Protein AF-A0A7Y5J1J5-F1 (afdb_monomer)

Mean predicted aligned error: 9.24 Å

pLDDT: mean 80.08, std 20.59, range [31.7, 97.69]

Sequence (77 aa):
MPFPILTTERLTLRPLLPDDEQGIFALRSDREINKYLARQPARTIEEARNFINKLLERLCTYCVDKEKIETIQQWTT

Radius of gyration: 14.74 Å; Cα contacts (8 Å, |Δi|>4): 48; chains: 1; bounding box: 32×32×32 Å

Secondary structure (DSSP, 8-state):
-PPPPEE-SS-EE----GGGHHHHHHHHH-TTTTTT--SPPP-SHHHHHHHHHHHHHHHTTS---TTSTTGGGGS--

Solvent-accessible surface area (backbone atoms only — not comparable to full-atom values): 4994 Å² total; per-residue (Å²): 133,82,85,71,72,47,77,58,100,88,51,75,51,64,78,89,55,77,87,45,21,65,63,48,22,57,58,36,44,36,63,78,76,38,67,88,47,100,61,86,62,38,88,43,56,65,53,24,37,54,51,47,51,56,49,51,54,70,68,44,83,81,76,70,74,85,75,57,74,68,59,66,74,72,72,83,122

Foldseek 3Di:
DDDDWDDDPPDIDDDDDLVCLVVQLVQQQDCVNCVPPPDHGDPDSVSSSVVSVVVVVVVPPDDDPVPCVVVVVVPPD

Structure (mmCIF, N/CA/C/O backbone):
data_AF-A0A7Y5J1J5-F1
#
_entry.id   AF-A0A7Y5J1J5-F1
#
loop_
_atom_site.group_PDB
_atom_site.id
_atom_site.type_symbol
_atom_site.label_atom_id
_atom_site.label_alt_id
_atom_site.label_comp_id
_atom_site.label_asym_id
_atom_site.label_entity_id
_atom_site.label_seq_id
_atom_site.pdbx_PDB_ins_code
_atom_site.Cartn_x
_atom_site.Cartn_y
_atom_site.Cartn_z
_atom_site.occupancy
_atom_site.B_iso_or_equiv
_atom_site.auth_seq_id
_atom_site.auth_comp_id
_atom_site.auth_asym_id
_atom_site.auth_atom_id
_atom_site.pdbx_PDB_model_num
ATOM 1 N N . MET A 1 1 ? -7.709 18.103 12.000 1.00 66.12 1 MET A N 1
ATOM 2 C CA . MET A 1 1 ? -8.225 16.834 12.563 1.00 66.12 1 MET A CA 1
ATOM 3 C C . MET A 1 1 ? 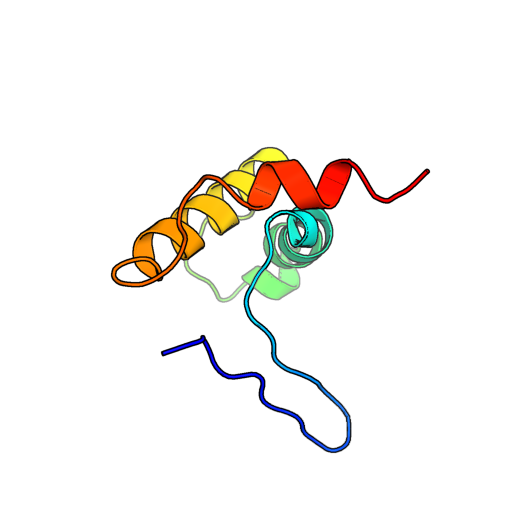-7.369 15.711 11.993 1.00 66.12 1 MET A C 1
ATOM 5 O O . MET A 1 1 ? -7.185 15.719 10.782 1.00 66.12 1 MET A O 1
ATOM 9 N N . PRO A 1 2 ? -6.787 14.822 12.815 1.00 81.25 2 PRO A N 1
ATOM 10 C CA . PRO A 1 2 ? -5.935 13.741 12.317 1.00 81.25 2 PRO A CA 1
ATOM 11 C C . PRO A 1 2 ? -6.761 12.671 11.586 1.00 81.25 2 PRO A C 1
ATOM 13 O O . PRO A 1 2 ? -7.935 12.475 11.897 1.00 81.25 2 PRO A O 1
ATOM 16 N N . PHE A 1 3 ? -6.150 11.978 10.621 1.00 82.06 3 PHE A N 1
ATOM 17 C CA . PHE A 1 3 ? -6.791 10.854 9.931 1.00 82.06 3 PHE A CA 1
ATOM 18 C C . PHE A 1 3 ? -7.051 9.706 10.928 1.00 82.06 3 PHE A C 1
ATOM 20 O O . PHE A 1 3 ? -6.159 9.394 11.723 1.00 82.06 3 PHE A O 1
ATOM 27 N N . PRO A 1 4 ? -8.243 9.082 10.929 1.00 89.19 4 PRO A N 1
ATOM 28 C CA . PRO A 1 4 ? -8.599 8.094 11.941 1.00 89.19 4 PRO A CA 1
ATOM 29 C C . PRO A 1 4 ? -7.854 6.768 11.752 1.00 89.19 4 PRO A C 1
ATOM 31 O O . PRO A 1 4 ? -7.594 6.332 10.631 1.00 89.19 4 PRO A O 1
ATOM 34 N N . ILE A 1 5 ? -7.575 6.095 12.866 1.00 92.69 5 ILE A N 1
ATOM 35 C CA . ILE A 1 5 ? -7.128 4.699 12.893 1.00 92.69 5 ILE A CA 1
ATOM 36 C C . ILE A 1 5 ? -8.332 3.854 13.300 1.00 92.69 5 ILE A C 1
ATOM 38 O O . ILE A 1 5 ? -8.949 4.121 14.331 1.00 92.69 5 ILE A O 1
ATOM 42 N N . LEU A 1 6 ? -8.673 2.852 12.491 1.00 95.69 6 LEU A N 1
ATOM 43 C CA . LEU A 1 6 ? -9.783 1.941 12.767 1.00 95.69 6 LEU A CA 1
ATOM 44 C C . LEU A 1 6 ? -9.228 0.578 13.160 1.00 95.69 6 LEU A C 1
ATOM 46 O O . LEU A 1 6 ? -8.382 0.024 12.461 1.00 95.69 6 LEU A O 1
ATOM 50 N N . THR A 1 7 ? -9.721 0.017 14.255 1.00 97.25 7 THR A N 1
ATOM 51 C CA . THR A 1 7 ? -9.316 -1.303 14.737 1.00 97.25 7 THR A CA 1
ATOM 52 C C . THR A 1 7 ? -10.513 -2.242 14.767 1.00 97.25 7 THR A C 1
ATOM 54 O O . THR A 1 7 ? -11.645 -1.856 15.049 1.00 97.25 7 THR A O 1
ATOM 57 N N . THR A 1 8 ? -10.252 -3.497 14.436 1.00 97.06 8 THR A N 1
ATOM 58 C CA . THR A 1 8 ? -11.178 -4.626 14.563 1.00 97.06 8 THR A CA 1
ATOM 59 C C . THR A 1 8 ? -10.479 -5.720 15.366 1.00 97.06 8 THR A C 1
ATOM 61 O O . THR A 1 8 ? -9.306 -5.584 15.705 1.00 97.06 8 THR A O 1
ATOM 64 N N . GLU A 1 9 ? -11.154 -6.840 15.617 1.00 97.69 9 GLU A N 1
ATOM 65 C CA . GLU A 1 9 ? -10.548 -7.981 16.318 1.00 97.69 9 GLU A CA 1
ATOM 66 C C . GLU A 1 9 ? -9.288 -8.531 15.630 1.00 97.69 9 GLU A C 1
ATOM 68 O O . GLU A 1 9 ? -8.408 -9.063 16.301 1.00 97.69 9 GLU A O 1
ATOM 73 N N . ARG A 1 10 ? -9.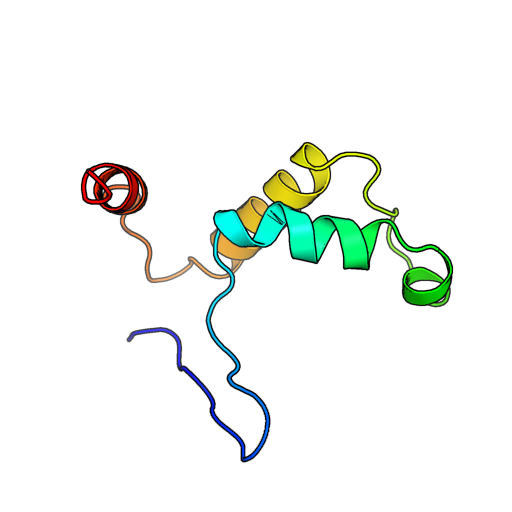193 -8.427 14.295 1.00 97.62 10 ARG A N 1
ATOM 74 C CA . ARG A 1 10 ? -8.105 -9.044 13.513 1.00 97.62 10 ARG A CA 1
ATOM 75 C C . ARG A 1 10 ? -7.223 -8.059 12.757 1.00 97.62 10 ARG A C 1
ATOM 77 O O . ARG A 1 10 ? -6.145 -8.445 12.320 1.00 97.62 10 ARG A O 1
ATOM 84 N N . LEU A 1 11 ? -7.692 -6.834 12.526 1.00 97.25 11 LEU A N 1
ATOM 85 C CA . LEU A 1 11 ? -7.048 -5.890 11.610 1.00 97.25 11 LEU A CA 1
ATOM 86 C C . LEU A 1 11 ? -7.066 -4.464 12.151 1.00 97.25 11 LEU A C 1
ATOM 88 O O . LEU A 1 11 ? -8.073 -4.015 12.703 1.00 97.25 11 LEU A O 1
ATOM 92 N N . THR A 1 12 ? -5.981 -3.745 11.868 1.00 95.88 12 THR A N 1
ATOM 93 C CA . THR A 1 12 ? -5.842 -2.302 12.078 1.00 95.88 12 THR A CA 1
ATOM 94 C C . THR A 1 12 ? -5.724 -1.611 10.725 1.00 95.88 12 THR A C 1
ATOM 96 O O . THR A 1 12 ? -4.793 -1.872 9.966 1.00 95.88 12 THR A O 1
ATOM 99 N N . LEU A 1 13 ? -6.662 -0.716 10.427 1.00 95.06 13 LEU A N 1
ATOM 100 C CA . LEU A 1 13 ? -6.645 0.150 9.256 1.00 95.06 13 LEU A CA 1
ATOM 101 C C . LEU A 1 13 ? -6.060 1.501 9.667 1.00 95.06 13 LEU A C 1
ATOM 103 O O . LEU A 1 13 ? -6.622 2.212 10.502 1.00 95.06 13 LEU A O 1
ATOM 107 N N . ARG A 1 14 ? -4.916 1.842 9.078 1.00 92.06 14 ARG A N 1
ATOM 108 C CA . ARG A 1 14 ? -4.168 3.076 9.333 1.00 92.06 14 ARG A CA 1
ATOM 109 C C . ARG A 1 14 ? -3.990 3.877 8.038 1.00 92.06 14 ARG A C 1
ATOM 111 O O . ARG A 1 14 ? -4.188 3.312 6.959 1.00 92.06 14 ARG A O 1
ATOM 118 N N . PRO A 1 15 ? -3.587 5.157 8.116 1.00 88.19 15 PRO A N 1
ATOM 119 C CA . PRO A 1 15 ? -3.152 5.901 6.942 1.00 88.19 15 PRO A CA 1
ATOM 120 C C . PRO A 1 15 ? -2.061 5.151 6.171 1.00 88.19 15 PRO A C 1
ATOM 122 O O . PRO A 1 15 ? -1.213 4.474 6.764 1.00 88.19 15 PRO A O 1
ATOM 125 N N . LEU A 1 16 ? -2.094 5.303 4.849 1.00 88.56 16 LEU A N 1
ATOM 126 C CA . LEU A 1 16 ? -1.041 4.824 3.962 1.00 88.56 16 LEU A CA 1
ATOM 127 C C . LEU A 1 16 ? 0.245 5.617 4.230 1.00 88.56 16 LEU A C 1
ATOM 129 O O . LEU A 1 16 ? 0.186 6.836 4.383 1.00 88.56 16 LEU A O 1
ATOM 133 N N . LEU A 1 17 ? 1.386 4.936 4.284 1.00 88.94 17 LEU A N 1
ATOM 134 C CA . LEU A 1 17 ? 2.702 5.544 4.469 1.00 88.94 17 LEU A CA 1
ATOM 135 C C . LEU A 1 17 ? 3.557 5.354 3.205 1.00 88.94 17 LEU A C 1
ATOM 137 O O . LEU A 1 17 ? 3.334 4.390 2.471 1.00 88.94 17 LEU A O 1
ATOM 141 N N . PRO A 1 18 ? 4.541 6.236 2.939 1.00 86.12 18 PRO A N 1
ATOM 142 C CA . PRO A 1 18 ? 5.481 6.061 1.826 1.00 86.12 18 PRO A CA 1
ATOM 143 C C . PRO A 1 18 ? 6.179 4.694 1.841 1.00 86.12 18 PRO A C 1
ATOM 145 O O . PRO A 1 18 ? 6.278 4.045 0.804 1.00 86.12 18 PRO A O 1
ATOM 148 N N . ASP A 1 19 ? 6.541 4.216 3.032 1.00 88.94 19 ASP A N 1
ATOM 149 C CA . ASP A 1 19 ? 7.250 2.948 3.243 1.00 88.94 19 ASP A CA 1
ATOM 150 C C . ASP A 1 19 ? 6.394 1.700 2.942 1.00 88.94 19 ASP A C 1
ATOM 152 O O . ASP A 1 19 ? 6.906 0.585 2.924 1.00 88.94 19 ASP A O 1
ATOM 156 N N . ASP A 1 20 ? 5.092 1.850 2.662 1.00 92.56 20 ASP A N 1
ATOM 157 C CA . ASP A 1 20 ? 4.217 0.731 2.277 1.00 92.56 20 ASP A CA 1
ATOM 158 C C . ASP A 1 20 ? 4.404 0.294 0.807 1.00 92.56 20 ASP A C 1
ATOM 160 O O . ASP A 1 20 ? 3.689 -0.578 0.301 1.00 92.56 20 ASP A O 1
ATOM 164 N N . GLU A 1 21 ? 5.356 0.896 0.094 1.00 93.81 21 GLU A N 1
ATOM 165 C CA . GLU A 1 21 ? 5.623 0.700 -1.332 1.00 93.81 21 GLU A CA 1
ATOM 166 C C . GLU A 1 21 ? 5.830 -0.760 -1.748 1.00 93.81 21 GLU A C 1
ATOM 168 O O . GLU A 1 21 ? 5.311 -1.156 -2.793 1.00 93.81 21 GLU A O 1
ATOM 173 N N . GLN A 1 22 ? 6.501 -1.593 -0.942 1.00 95.31 22 GLN A N 1
ATOM 174 C CA . GLN A 1 22 ? 6.689 -3.011 -1.273 1.00 95.31 22 GLN A CA 1
ATOM 175 C C . GLN A 1 22 ? 5.369 -3.787 -1.185 1.00 95.31 22 GLN A C 1
ATOM 177 O O . GLN A 1 22 ? 5.064 -4.591 -2.069 1.00 95.31 22 GLN A O 1
ATOM 182 N N . GLY A 1 23 ? 4.554 -3.524 -0.158 1.00 94.81 23 GLY A N 1
ATOM 183 C CA . GLY A 1 23 ? 3.246 -4.164 0.008 1.00 94.81 23 GLY A CA 1
ATOM 184 C C . GLY A 1 23 ? 2.263 -3.744 -1.086 1.00 94.81 23 GLY A C 1
ATOM 185 O O . GLY A 1 23 ? 1.561 -4.576 -1.667 1.00 94.81 23 GLY A O 1
ATOM 186 N N . ILE A 1 24 ? 2.266 -2.456 -1.435 1.00 94.56 24 ILE A N 1
ATOM 187 C CA . ILE A 1 24 ? 1.471 -1.930 -2.546 1.00 94.56 24 ILE A CA 1
ATOM 188 C C . ILE A 1 24 ? 1.953 -2.494 -3.882 1.00 94.56 24 ILE A C 1
ATOM 190 O O . ILE A 1 24 ? 1.121 -2.855 -4.715 1.00 94.56 24 ILE A O 1
ATOM 194 N N . PHE A 1 25 ? 3.264 -2.609 -4.097 1.00 96.12 25 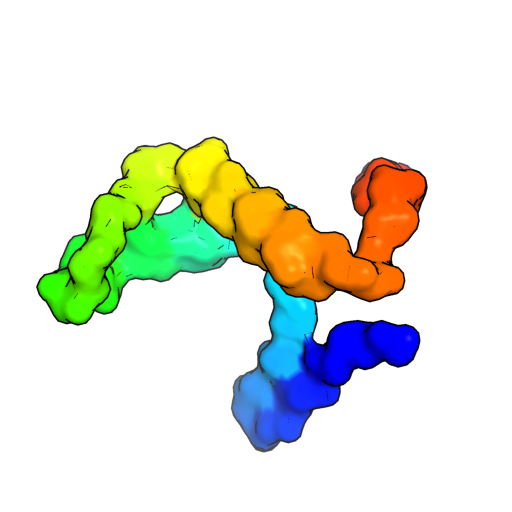PHE A N 1
ATOM 195 C CA . PHE A 1 25 ? 3.812 -3.213 -5.306 1.00 96.12 25 PHE A CA 1
ATOM 196 C C . PHE A 1 25 ? 3.386 -4.677 -5.444 1.00 96.12 25 PHE A C 1
ATOM 198 O O . PHE A 1 25 ? 2.872 -5.046 -6.499 1.00 96.12 25 PHE A O 1
ATOM 205 N N . ALA A 1 26 ? 3.502 -5.487 -4.388 1.00 95.88 26 ALA A N 1
ATOM 206 C CA . ALA A 1 26 ? 3.048 -6.879 -4.394 1.00 95.88 26 ALA A CA 1
ATOM 207 C C . ALA A 1 26 ? 1.559 -6.992 -4.769 1.00 95.88 26 ALA A C 1
ATOM 209 O O . ALA A 1 26 ? 1.195 -7.734 -5.677 1.00 95.88 26 ALA A O 1
ATOM 210 N N . LEU A 1 27 ? 0.700 -6.171 -4.155 1.00 94.38 27 LEU A N 1
ATOM 211 C CA . LEU A 1 27 ? -0.735 -6.154 -4.451 1.00 94.38 27 LEU A CA 1
ATOM 212 C C . LEU A 1 27 ? -1.051 -5.693 -5.884 1.00 94.38 27 LEU A C 1
ATOM 214 O O . LEU A 1 27 ? -2.021 -6.144 -6.493 1.00 94.38 27 LEU A O 1
ATOM 218 N N . ARG A 1 28 ? -0.293 -4.730 -6.414 1.00 93.75 28 ARG A N 1
ATOM 219 C CA . ARG A 1 28 ? -0.586 -4.069 -7.697 1.00 93.75 28 ARG A CA 1
ATOM 220 C C . ARG A 1 28 ? 0.114 -4.689 -8.903 1.00 93.75 28 ARG A C 1
ATOM 222 O O . ARG A 1 28 ? -0.275 -4.369 -10.025 1.00 93.75 28 ARG A O 1
ATOM 229 N N . SER A 1 29 ? 1.135 -5.507 -8.691 1.00 94.75 29 SER A N 1
ATOM 230 C CA . SER A 1 29 ? 1.825 -6.258 -9.746 1.00 94.75 29 SER A CA 1
ATOM 231 C C . SER A 1 29 ? 1.176 -7.621 -9.997 1.00 94.75 29 SER A C 1
ATOM 233 O O . SER A 1 29 ? 1.271 -8.147 -11.105 1.00 94.75 29 SER A O 1
ATOM 235 N N . ASP A 1 30 ? 0.461 -8.164 -9.008 1.00 95.38 30 ASP A N 1
ATOM 236 C CA . ASP A 1 30 ? -0.216 -9.451 -9.125 1.00 95.38 30 ASP A CA 1
ATOM 237 C C . ASP A 1 30 ? -1.368 -9.399 -10.144 1.00 95.38 30 ASP A C 1
ATOM 239 O O . ASP A 1 30 ? -2.331 -8.630 -10.020 1.00 95.38 30 ASP A O 1
ATOM 243 N N . ARG A 1 31 ? -1.274 -10.242 -11.173 1.00 91.81 31 ARG A N 1
ATOM 244 C CA . ARG A 1 31 ? -2.246 -10.287 -12.266 1.00 91.81 31 ARG A CA 1
ATOM 245 C C . ARG A 1 31 ? -3.602 -10.842 -11.830 1.00 91.81 31 ARG A C 1
ATOM 247 O O . ARG A 1 31 ? -4.621 -10.361 -12.318 1.00 91.81 31 ARG A O 1
ATOM 254 N N . GLU A 1 32 ? -3.629 -11.833 -10.944 1.00 93.31 32 GLU A N 1
ATOM 255 C CA . GLU A 1 32 ? -4.872 -12.462 -10.492 1.00 93.31 32 GLU A CA 1
ATOM 256 C C . GLU A 1 32 ? -5.657 -11.509 -9.586 1.00 93.31 32 GLU A C 1
ATOM 258 O O . GLU A 1 32 ? -6.864 -11.342 -9.770 1.00 93.31 32 GLU A O 1
ATOM 263 N N . ILE A 1 33 ? -4.969 -10.784 -8.697 1.00 91.44 33 ILE A N 1
ATOM 264 C CA . ILE A 1 33 ? -5.586 -9.748 -7.851 1.00 91.44 33 ILE A CA 1
ATOM 265 C C . ILE A 1 33 ? -6.168 -8.612 -8.705 1.00 91.44 33 ILE A C 1
ATOM 267 O O . ILE A 1 33 ? -7.250 -8.096 -8.420 1.00 91.44 33 ILE A O 1
ATOM 271 N N . ASN A 1 34 ? -5.464 -8.207 -9.766 1.00 92.00 34 ASN A N 1
ATOM 272 C CA . ASN A 1 34 ? -5.866 -7.072 -10.601 1.00 92.00 34 ASN A CA 1
ATOM 273 C C . ASN A 1 34 ? -6.745 -7.461 -11.801 1.00 92.00 34 ASN A C 1
ATOM 275 O O . ASN A 1 34 ? -7.135 -6.576 -12.560 1.00 92.00 34 ASN A O 1
ATOM 279 N N . LYS A 1 35 ? -7.122 -8.738 -11.954 1.00 92.31 35 LYS A N 1
ATOM 280 C CA . LYS A 1 35 ? -7.891 -9.265 -13.097 1.00 92.31 35 LYS A CA 1
ATOM 281 C C . LYS A 1 35 ? -9.168 -8.479 -13.411 1.00 92.31 35 LYS A C 1
ATOM 283 O O . LYS A 1 35 ? -9.524 -8.329 -14.576 1.00 92.31 35 LYS A O 1
ATOM 288 N N . TYR A 1 36 ? -9.848 -7.981 -12.379 1.00 93.44 36 TYR A N 1
ATOM 289 C CA . TYR A 1 36 ? -11.119 -7.256 -12.501 1.00 93.44 36 TYR A CA 1
ATOM 290 C C . TYR A 1 36 ? -10.988 -5.745 -12.276 1.00 93.44 36 TYR A C 1
ATOM 292 O O . TYR A 1 36 ? -11.990 -5.043 -12.164 1.00 93.44 36 TYR A O 1
ATOM 300 N N . LEU A 1 37 ? -9.762 -5.226 -12.192 1.00 89.62 37 LEU A N 1
ATOM 301 C CA . LEU A 1 37 ? -9.509 -3.808 -11.983 1.00 89.62 37 LEU A CA 1
ATOM 302 C C . LEU A 1 37 ? -9.074 -3.177 -13.305 1.00 89.62 37 LEU A C 1
ATOM 304 O O . LEU A 1 37 ? -8.049 -3.543 -13.869 1.00 89.62 37 LEU A O 1
ATOM 308 N N . ALA A 1 38 ? -9.825 -2.181 -13.777 1.00 88.12 38 ALA A N 1
ATOM 309 C CA . ALA A 1 38 ? -9.511 -1.419 -14.988 1.00 88.12 38 ALA A CA 1
ATOM 310 C C . ALA A 1 38 ? -8.361 -0.414 -14.755 1.00 88.12 38 ALA A C 1
ATOM 312 O O . ALA A 1 38 ? -8.506 0.791 -14.952 1.00 88.12 38 ALA A O 1
ATOM 313 N N . ARG A 1 39 ? -7.214 -0.897 -14.267 1.00 84.69 39 ARG A N 1
ATOM 314 C CA . ARG A 1 39 ? -6.012 -0.106 -13.976 1.00 84.69 39 ARG A CA 1
ATOM 315 C C . ARG A 1 39 ? -4.772 -0.840 -14.465 1.00 84.69 39 ARG A C 1
ATOM 317 O O . ARG A 1 39 ? -4.725 -2.065 -14.426 1.00 84.69 39 ARG A O 1
ATOM 324 N N . GLN A 1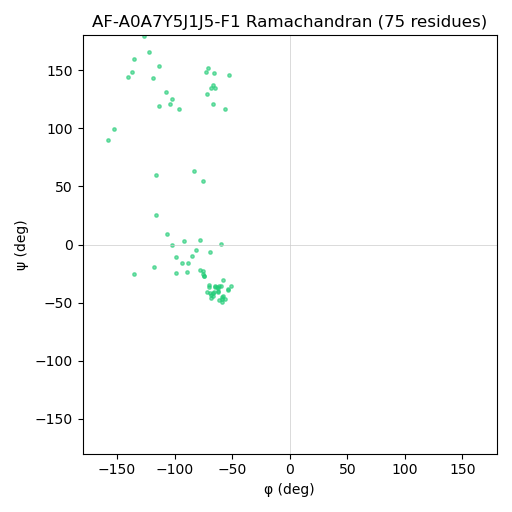 40 ? -3.750 -0.096 -14.884 1.00 86.94 40 GLN A N 1
ATOM 325 C CA . GLN A 1 40 ? -2.484 -0.723 -15.254 1.00 86.94 40 GLN A CA 1
ATOM 326 C C . GLN A 1 40 ? -1.791 -1.310 -14.007 1.00 86.94 40 GLN A C 1
ATOM 328 O O . GLN A 1 40 ? -1.766 -0.639 -12.960 1.00 86.94 40 GLN A O 1
ATOM 333 N N . PRO A 1 41 ? -1.265 -2.548 -14.094 1.00 89.88 41 PRO A N 1
ATOM 334 C CA . PRO A 1 41 ? -0.497 -3.148 -13.014 1.00 89.88 41 PRO A CA 1
ATOM 335 C C . PRO A 1 41 ? 0.807 -2.377 -12.811 1.00 89.88 41 PRO A C 1
ATOM 337 O O . PRO A 1 41 ? 1.374 -1.847 -13.767 1.00 89.88 41 PRO A O 1
ATOM 340 N N . ALA A 1 42 ? 1.272 -2.320 -11.565 1.00 92.56 42 ALA A N 1
ATOM 341 C CA . ALA A 1 42 ? 2.569 -1.727 -11.260 1.00 92.56 42 ALA A CA 1
ATOM 342 C C . ALA A 1 42 ? 3.685 -2.656 -11.757 1.00 92.56 42 ALA A C 1
ATOM 344 O O . ALA A 1 42 ? 3.675 -3.850 -11.456 1.00 92.56 42 ALA A O 1
ATOM 345 N N . ARG A 1 43 ? 4.641 -2.114 -12.511 1.00 93.75 43 ARG A N 1
ATOM 346 C CA . ARG A 1 43 ? 5.787 -2.850 -13.072 1.00 93.75 43 ARG A CA 1
ATOM 347 C C . ARG A 1 43 ? 7.052 -2.688 -12.244 1.00 93.75 43 ARG A C 1
ATOM 349 O O . ARG A 1 43 ? 7.919 -3.553 -12.284 1.00 93.75 43 ARG A O 1
ATOM 356 N N . THR A 1 44 ? 7.151 -1.599 -11.486 1.00 95.81 44 THR A N 1
ATOM 357 C CA . THR A 1 44 ? 8.293 -1.305 -10.615 1.00 95.81 44 THR A CA 1
ATOM 358 C C . THR A 1 44 ? 7.831 -0.820 -9.242 1.00 95.81 44 THR A C 1
ATOM 360 O O . THR A 1 44 ? 6.709 -0.331 -9.081 1.00 95.81 44 THR A O 1
ATOM 363 N N . ILE A 1 45 ? 8.714 -0.924 -8.245 1.00 94.38 45 ILE A N 1
ATOM 364 C CA . ILE A 1 45 ? 8.474 -0.368 -6.902 1.00 94.38 45 ILE A CA 1
ATOM 365 C C . ILE A 1 45 ? 8.299 1.157 -6.982 1.00 94.38 45 ILE A C 1
ATOM 367 O O . ILE A 1 45 ? 7.440 1.718 -6.309 1.00 94.38 45 ILE A O 1
ATOM 371 N N . GLU A 1 46 ? 9.027 1.820 -7.881 1.00 94.12 46 GLU A N 1
ATOM 372 C CA . GLU A 1 46 ? 8.917 3.265 -8.096 1.00 94.12 46 GLU A CA 1
ATOM 373 C C . GLU A 1 46 ? 7.523 3.675 -8.606 1.00 94.12 46 GLU A C 1
ATOM 375 O O . GLU A 1 46 ? 6.971 4.694 -8.197 1.00 94.12 46 GLU A O 1
ATOM 380 N N . GLU A 1 47 ? 6.886 2.862 -9.455 1.00 93.81 47 GLU A N 1
ATOM 381 C CA . GLU A 1 47 ? 5.492 3.091 -9.858 1.00 93.81 47 GLU A CA 1
ATOM 382 C C . GLU A 1 47 ? 4.513 2.951 -8.680 1.00 93.81 47 GLU A C 1
ATOM 384 O O . GLU A 1 47 ? 3.536 3.703 -8.597 1.00 93.81 47 GLU A O 1
ATOM 389 N N . ALA A 1 48 ? 4.773 2.027 -7.749 1.00 93.56 48 ALA A N 1
ATOM 390 C CA . ALA A 1 48 ? 3.982 1.881 -6.527 1.00 93.56 48 ALA A CA 1
ATOM 391 C C . ALA A 1 48 ? 4.167 3.080 -5.580 1.00 93.56 48 ALA A C 1
ATOM 393 O O . ALA A 1 48 ? 3.174 3.629 -5.099 1.00 93.56 48 ALA A O 1
ATOM 394 N N . ARG A 1 49 ? 5.404 3.552 -5.391 1.00 93.25 49 ARG A N 1
ATOM 395 C CA . ARG A 1 49 ? 5.720 4.774 -4.634 1.00 93.25 49 ARG A CA 1
ATOM 396 C C . ARG A 1 49 ? 5.036 6.004 -5.230 1.00 93.25 49 ARG A C 1
ATOM 398 O O . ARG A 1 49 ? 4.359 6.749 -4.525 1.00 93.25 49 ARG A O 1
ATOM 405 N N . ASN A 1 50 ? 5.114 6.176 -6.549 1.00 92.25 50 ASN A N 1
ATOM 406 C CA . ASN A 1 50 ? 4.427 7.260 -7.255 1.00 92.25 50 ASN A CA 1
ATOM 407 C C . ASN A 1 50 ? 2.903 7.204 -7.079 1.00 92.25 50 ASN A C 1
ATOM 409 O O . ASN A 1 50 ? 2.245 8.242 -6.986 1.00 92.25 50 ASN A O 1
ATOM 413 N N . PHE A 1 51 ? 2.324 6.004 -7.015 1.00 91.25 51 PHE A N 1
ATOM 414 C CA . PHE A 1 51 ? 0.908 5.830 -6.706 1.00 91.25 51 PHE A CA 1
ATOM 415 C C . PHE A 1 51 ? 0.570 6.259 -5.269 1.00 91.25 51 PHE A C 1
ATOM 417 O O . PHE A 1 51 ? -0.416 6.972 -5.081 1.00 91.25 51 PHE A O 1
ATOM 424 N N . ILE A 1 52 ? 1.391 5.886 -4.280 1.00 91.44 52 ILE A N 1
ATOM 425 C CA . ILE A 1 52 ? 1.234 6.318 -2.881 1.00 91.44 52 ILE A CA 1
ATOM 426 C C . ILE A 1 52 ? 1.296 7.845 -2.788 1.00 91.44 52 ILE A C 1
ATOM 428 O O . ILE A 1 52 ? 0.374 8.457 -2.255 1.00 91.44 52 ILE A O 1
ATOM 432 N N . ASN A 1 53 ? 2.309 8.470 -3.389 1.00 89.75 53 ASN A N 1
ATOM 433 C CA . ASN A 1 53 ? 2.479 9.924 -3.374 1.00 89.75 53 ASN A CA 1
ATOM 434 C C . ASN A 1 53 ? 1.268 10.657 -3.965 1.00 89.75 53 ASN A C 1
ATOM 436 O O . ASN A 1 53 ? 0.766 11.600 -3.358 1.00 89.75 53 ASN A O 1
ATOM 440 N N . LYS A 1 54 ? 0.732 10.177 -5.095 1.00 88.94 54 LYS A N 1
ATOM 441 C CA . LYS A 1 54 ? -0.495 10.731 -5.695 1.00 88.94 54 LYS A CA 1
ATOM 442 C C . LYS A 1 54 ? -1.714 10.5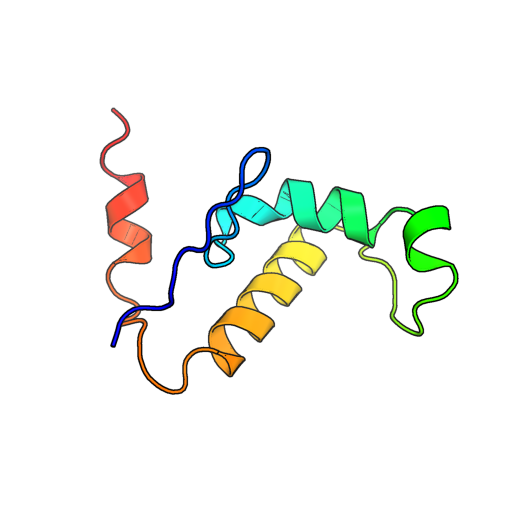87 -4.785 1.00 88.94 54 LYS A C 1
ATOM 444 O O . LYS A 1 54 ? -2.571 11.466 -4.767 1.00 88.94 54 LYS A O 1
ATOM 449 N N . LEU A 1 55 ? -1.843 9.477 -4.057 1.00 87.75 55 LEU A N 1
ATOM 450 C CA . LEU A 1 55 ? -2.935 9.305 -3.095 1.00 87.75 55 LEU A CA 1
ATOM 451 C C . LEU A 1 55 ? -2.786 10.256 -1.910 1.00 87.75 55 LEU A C 1
ATOM 453 O O . LEU A 1 55 ? -3.759 10.906 -1.537 1.00 87.75 55 LEU A O 1
ATOM 457 N N . LEU A 1 56 ? -1.581 10.358 -1.352 1.00 85.81 56 LEU A N 1
ATOM 458 C CA . LEU A 1 56 ? -1.288 11.248 -0.233 1.00 85.81 56 LEU A CA 1
ATOM 459 C C . LEU A 1 56 ? -1.516 12.712 -0.607 1.00 85.81 56 LEU A C 1
ATOM 461 O O . LEU A 1 56 ? -2.141 13.430 0.163 1.00 85.81 56 LEU A O 1
ATOM 465 N N . GLU A 1 57 ? -1.120 13.132 -1.808 1.00 83.94 57 GLU A N 1
ATOM 466 C CA . GLU A 1 57 ? -1.401 14.473 -2.332 1.00 83.94 57 GLU A CA 1
ATOM 467 C C . GLU A 1 57 ? -2.909 14.757 -2.397 1.00 83.94 57 GLU A C 1
ATOM 469 O O . GLU A 1 57 ? -3.366 15.799 -1.935 1.00 83.94 57 GLU A O 1
ATOM 474 N N . ARG A 1 58 ? -3.712 13.809 -2.901 1.00 79.69 58 ARG A N 1
ATOM 475 C CA . ARG A 1 58 ? -5.174 13.977 -3.009 1.00 79.69 58 ARG A CA 1
ATOM 476 C C . ARG A 1 58 ? -5.886 13.959 -1.659 1.00 79.69 58 ARG A C 1
ATOM 478 O O . ARG A 1 58 ? -6.892 14.643 -1.495 1.00 79.69 58 ARG A O 1
ATOM 485 N N . LEU A 1 59 ? -5.395 13.166 -0.711 1.00 74.31 59 LEU A N 1
ATOM 486 C CA . LEU A 1 59 ? -5.914 13.123 0.659 1.00 74.31 59 LEU A CA 1
ATOM 487 C C . LEU A 1 59 ? -5.481 14.363 1.457 1.00 74.31 59 LEU A C 1
ATOM 489 O O . LEU A 1 59 ? -6.189 14.810 2.361 1.00 74.31 59 LEU A O 1
ATOM 493 N N . CYS A 1 60 ? -4.353 14.965 1.086 1.00 59.50 60 CYS A N 1
ATOM 494 C CA . CYS A 1 60 ? -3.813 16.179 1.672 1.00 59.50 60 CYS A CA 1
ATOM 495 C C . CYS A 1 60 ? -4.461 17.441 1.074 1.00 59.50 60 CYS A C 1
ATOM 497 O O . CYS A 1 60 ? -3.794 18.295 0.502 1.00 59.50 60 CYS A O 1
ATOM 499 N N . THR A 1 61 ? -5.772 17.608 1.267 1.00 49.12 61 THR A N 1
ATOM 500 C CA . THR A 1 61 ? -6.362 18.964 1.277 1.00 49.12 61 THR A CA 1
ATOM 501 C C . THR A 1 61 ? -6.244 19.615 2.665 1.00 49.12 61 THR A C 1
ATOM 503 O O . THR A 1 61 ? -6.459 20.814 2.774 1.00 49.12 61 THR A O 1
ATOM 506 N N . TYR A 1 62 ? -5.849 18.881 3.725 1.00 46.78 62 TYR A N 1
ATOM 507 C CA . TYR A 1 62 ? -5.764 19.479 5.068 1.00 46.78 62 TYR A CA 1
ATOM 508 C C . TYR A 1 62 ? -4.541 19.198 5.948 1.00 46.78 62 TYR A C 1
ATOM 510 O O . TYR A 1 62 ? -4.291 20.039 6.805 1.00 46.78 62 TYR A O 1
ATOM 518 N N . CYS A 1 63 ? -3.770 18.111 5.830 1.00 50.28 63 CYS A N 1
ATOM 519 C CA . CYS A 1 63 ? -2.712 17.868 6.828 1.00 50.28 63 CYS A CA 1
ATOM 520 C C . CYS A 1 63 ? -1.587 16.947 6.323 1.00 50.28 63 CYS A C 1
ATOM 522 O O . CYS A 1 63 ? -1.673 15.749 6.560 1.00 50.28 63 CYS A O 1
ATOM 524 N N . VAL A 1 64 ? -0.527 17.490 5.716 1.00 46.25 64 VAL A N 1
ATOM 525 C CA . VAL A 1 64 ? 0.869 17.057 5.937 1.00 46.25 64 VAL A CA 1
ATOM 526 C C . VAL A 1 64 ? 1.750 18.272 5.652 1.00 46.25 64 VAL A C 1
ATOM 528 O O . VAL A 1 64 ? 2.045 18.580 4.497 1.00 46.25 64 VAL A O 1
ATOM 531 N N . ASP A 1 65 ? 2.173 18.970 6.704 1.00 46.91 65 ASP A N 1
ATOM 532 C CA . ASP A 1 65 ? 3.354 19.822 6.609 1.00 46.91 65 ASP A CA 1
ATOM 533 C C . ASP A 1 65 ? 4.503 18.924 6.146 1.00 46.91 65 ASP A C 1
ATOM 535 O O . ASP A 1 65 ? 4.863 17.953 6.820 1.00 46.91 65 ASP A O 1
ATOM 539 N N . LYS A 1 66 ? 5.039 19.210 4.956 1.00 47.34 66 LYS A N 1
ATOM 540 C CA . LYS A 1 66 ? 6.062 18.408 4.263 1.00 47.34 66 LYS A CA 1
ATOM 541 C C . LYS A 1 66 ? 7.376 18.242 5.048 1.00 47.34 66 LYS A C 1
ATOM 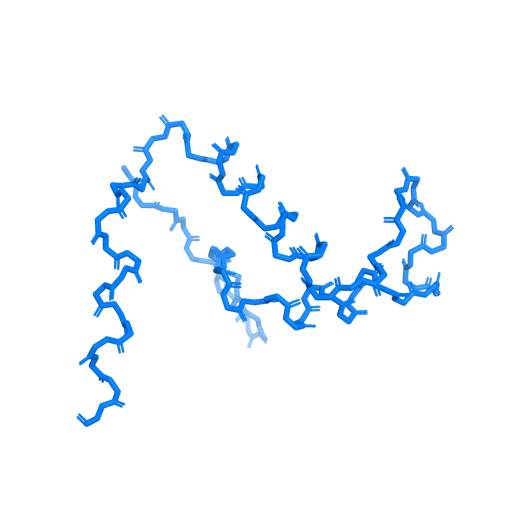543 O O . LYS A 1 66 ? 8.281 17.572 4.575 1.00 47.34 66 LYS A O 1
ATOM 548 N N . GLU A 1 67 ? 7.469 18.811 6.244 1.00 43.06 67 GLU A N 1
ATOM 549 C CA . GLU A 1 67 ? 8.679 18.937 7.053 1.00 43.06 67 GLU A CA 1
ATOM 550 C C . GLU A 1 67 ? 8.946 17.739 7.986 1.00 43.06 67 GLU A C 1
ATOM 552 O O . GLU A 1 67 ? 10.063 17.576 8.462 1.00 43.06 67 GLU A O 1
ATOM 557 N N . LYS A 1 68 ? 7.960 16.863 8.249 1.00 42.50 68 LYS A N 1
ATOM 558 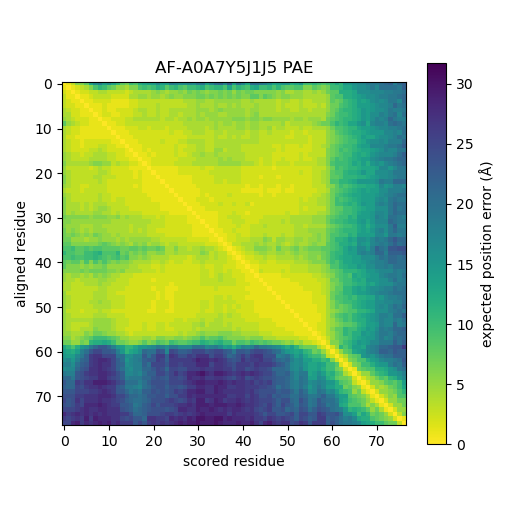C CA . LYS A 1 68 ? 8.123 15.758 9.227 1.00 42.50 68 LYS A CA 1
ATOM 559 C C . LYS A 1 68 ? 8.453 14.382 8.655 1.00 42.50 68 LYS A C 1
ATOM 561 O O . LYS A 1 68 ? 8.793 13.488 9.427 1.00 42.50 68 LYS A O 1
ATOM 566 N N . ILE A 1 69 ? 8.367 14.184 7.339 1.00 47.81 69 ILE A N 1
ATOM 567 C CA . ILE A 1 69 ? 8.672 12.871 6.740 1.00 47.81 69 ILE A CA 1
ATOM 568 C C . ILE A 1 69 ? 10.194 12.620 6.722 1.00 47.81 69 ILE A C 1
ATOM 570 O O . ILE A 1 69 ? 10.621 11.480 6.869 1.00 47.81 69 ILE A O 1
ATOM 574 N N . GLU A 1 70 ? 11.022 13.670 6.687 1.00 40.19 70 GLU A N 1
ATOM 575 C CA . GLU A 1 70 ? 12.486 13.545 6.803 1.00 40.19 70 GLU A CA 1
ATOM 576 C C . GLU A 1 70 ? 12.962 13.255 8.238 1.00 40.19 70 GLU A C 1
ATOM 578 O O . GLU A 1 70 ? 14.000 12.625 8.434 1.00 40.19 70 GLU A O 1
ATOM 583 N N . THR A 1 71 ? 12.200 13.639 9.268 1.00 35.66 71 THR A N 1
ATOM 584 C CA . THR A 1 71 ? 12.634 13.481 10.669 1.00 35.66 71 THR A CA 1
ATOM 585 C C . THR A 1 71 ? 12.488 12.046 11.191 1.00 35.66 71 THR A C 1
ATOM 587 O O . THR A 1 71 ? 13.171 11.669 12.140 1.00 35.66 71 THR A O 1
ATOM 590 N N . ILE A 1 72 ? 11.635 11.215 10.581 1.00 45.84 72 ILE A N 1
ATOM 591 C CA . ILE A 1 72 ? 11.419 9.823 11.024 1.00 45.84 72 ILE A CA 1
ATOM 592 C C . ILE A 1 72 ? 12.605 8.922 10.622 1.00 45.84 72 ILE A C 1
ATOM 594 O O . ILE A 1 72 ? 12.876 7.934 11.297 1.00 45.84 72 ILE A O 1
ATOM 598 N N . GLN A 1 73 ? 13.386 9.305 9.604 1.00 42.62 73 GLN A N 1
ATOM 599 C CA . GLN A 1 73 ? 14.577 8.558 9.174 1.00 42.62 73 GLN A CA 1
ATOM 600 C C . GLN A 1 73 ? 15.838 8.826 10.017 1.00 42.62 73 GLN A C 1
ATOM 602 O O . GLN A 1 73 ? 16.855 8.170 9.813 1.00 42.62 73 GLN A O 1
ATOM 607 N N . GLN A 1 74 ? 15.794 9.756 10.980 1.00 37.44 74 GLN A N 1
ATOM 608 C CA . GLN A 1 74 ? 16.959 10.114 11.807 1.00 37.44 74 GLN A CA 1
ATOM 609 C C . GLN A 1 74 ? 16.955 9.505 13.223 1.00 37.44 74 GLN A C 1
ATOM 611 O O . GLN A 1 74 ? 17.910 9.715 13.962 1.00 37.44 74 GLN A O 1
ATOM 616 N N . TRP A 1 75 ? 15.931 8.728 13.605 1.00 31.70 75 TRP A N 1
ATOM 617 C CA . TRP A 1 75 ? 15.821 8.104 14.941 1.00 31.70 75 T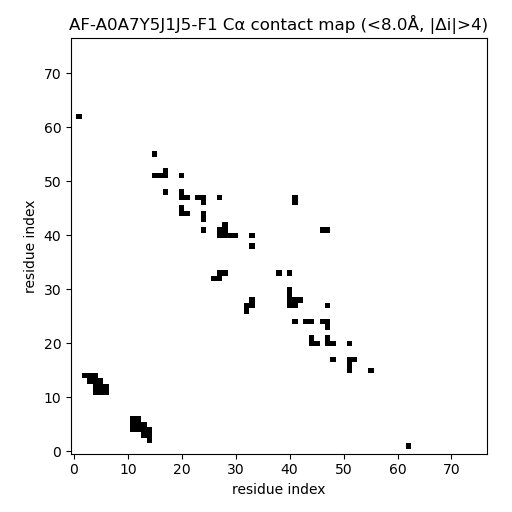RP A CA 1
ATOM 618 C C . TRP A 1 75 ? 15.845 6.565 14.921 1.00 31.70 75 TRP A C 1
ATOM 620 O O . TRP A 1 75 ? 15.340 5.916 15.835 1.00 31.70 75 TRP A O 1
ATOM 630 N N . THR A 1 76 ? 16.448 5.964 13.893 1.00 42.31 76 THR A N 1
ATOM 631 C CA . THR A 1 76 ? 16.824 4.538 13.889 1.00 42.31 76 THR A CA 1
ATOM 632 C C . THR A 1 76 ? 18.342 4.377 13.792 1.00 42.31 76 THR A C 1
ATOM 634 O O . THR A 1 76 ? 18.868 3.802 12.839 1.00 42.31 76 THR A O 1
ATOM 637 N N . THR A 1 77 ? 19.054 4.925 14.777 1.00 42.00 77 THR A N 1
ATOM 638 C CA . THR A 1 77 ? 20.419 4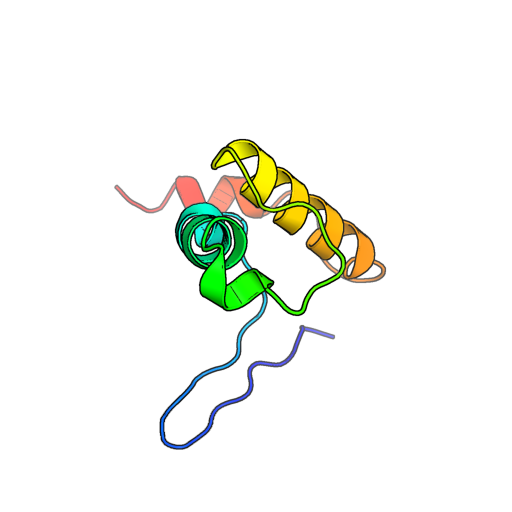.544 15.180 1.00 42.00 77 THR A CA 1
ATOM 639 C C . THR A 1 77 ? 20.499 4.603 16.696 1.00 42.00 77 THR A C 1
ATOM 641 O O . THR A 1 77 ? 19.958 5.578 17.263 1.00 42.00 77 THR A O 1
#

Nearest PDB structures (foldseek):
  7kpp-assembly1_A  TM=8.004E-01  e=4.080E-01  Pseudomonas aeruginosa
  6vfn-assembly1_A  TM=7.877E-01  e=2.732E-01  Bacillus thuringiensis
  8fv0-assembly1_C  TM=7.794E-01  e=5.331E-01  Staphylococcus aureus